Protein AF-A0A2T5PQT7-F1 (afdb_monomer)

Structure (mmCIF, N/CA/C/O backbone):
data_AF-A0A2T5PQT7-F1
#
_entry.id   AF-A0A2T5PQT7-F1
#
loop_
_atom_site.group_PDB
_atom_site.id
_atom_site.type_symbol
_atom_site.label_atom_id
_atom_site.label_alt_id
_atom_site.label_comp_id
_atom_site.label_asym_id
_atom_site.label_entity_id
_atom_site.label_seq_id
_atom_site.pdbx_PDB_ins_code
_atom_site.Cartn_x
_atom_site.Cartn_y
_atom_site.Cartn_z
_atom_site.occupancy
_atom_site.B_iso_or_equiv
_atom_site.auth_seq_id
_atom_site.auth_comp_id
_atom_site.auth_asym_id
_atom_site.auth_atom_id
_atom_site.pdbx_PDB_model_num
ATOM 1 N N . ASN A 1 1 ? 15.776 0.034 -12.534 1.00 56.41 1 ASN A N 1
ATOM 2 C CA . ASN A 1 1 ? 14.911 -0.619 -11.536 1.00 56.41 1 ASN A CA 1
ATOM 3 C C . ASN A 1 1 ? 13.944 -1.666 -12.055 1.00 56.41 1 ASN A C 1
ATOM 5 O O . ASN A 1 1 ? 13.511 -2.401 -11.194 1.00 56.41 1 ASN A O 1
ATOM 9 N N . GLY A 1 2 ? 13.610 -1.810 -13.350 1.00 56.91 2 GLY A N 1
ATOM 10 C CA . GLY A 1 2 ? 12.835 -2.965 -13.875 1.00 56.91 2 GLY A CA 1
ATOM 11 C C . GLY A 1 2 ? 11.403 -3.157 -13.336 1.00 56.91 2 GLY A C 1
ATOM 12 O O . GLY A 1 2 ? 10.595 -3.824 -13.965 1.00 56.91 2 GLY A O 1
ATOM 13 N N . GLN A 1 3 ? 11.083 -2.546 -12.201 1.00 66.00 3 GLN A N 1
ATOM 14 C CA . GLN A 1 3 ? 9.771 -2.396 -11.619 1.00 66.00 3 GLN A CA 1
ATOM 15 C C . GLN A 1 3 ? 9.027 -1.361 -12.441 1.00 66.00 3 GLN A C 1
ATOM 17 O O . GLN A 1 3 ? 9.565 -0.287 -12.736 1.00 66.00 3 GLN A O 1
ATOM 22 N N . GLU A 1 4 ? 7.805 -1.712 -12.820 1.00 65.69 4 GLU A N 1
ATOM 23 C CA . GLU A 1 4 ? 6.953 -0.812 -13.568 1.00 65.69 4 GLU A CA 1
ATOM 24 C C . GLU A 1 4 ? 6.828 0.514 -12.811 1.00 65.69 4 GLU A C 1
ATOM 26 O O . GLU A 1 4 ? 6.621 0.513 -11.585 1.00 65.69 4 GLU A O 1
ATOM 31 N N . PRO A 1 5 ? 6.958 1.656 -13.510 1.00 68.50 5 PRO A N 1
ATOM 32 C CA . PRO A 1 5 ? 6.554 2.915 -12.918 1.00 68.50 5 PRO A CA 1
ATOM 33 C C . PRO A 1 5 ? 5.112 2.704 -12.443 1.00 68.50 5 PRO A C 1
ATOM 35 O O . PRO A 1 5 ? 4.310 2.112 -13.156 1.00 68.50 5 PRO A O 1
ATOM 38 N N . TYR A 1 6 ? 4.800 3.101 -11.212 1.00 75.00 6 TYR A N 1
ATOM 39 C CA . TYR A 1 6 ? 3.475 2.953 -10.584 1.00 75.00 6 TYR A CA 1
ATOM 40 C C . TYR A 1 6 ? 3.120 1.602 -9.936 1.00 75.00 6 TYR A C 1
ATOM 42 O O . TYR A 1 6 ? 2.078 1.548 -9.283 1.00 75.00 6 TYR A O 1
ATOM 50 N N . ALA A 1 7 ? 3.960 0.558 -9.988 1.00 78.38 7 ALA A N 1
ATOM 51 C CA . ALA A 1 7 ? 3.687 -0.691 -9.251 1.00 78.38 7 ALA A CA 1
ATOM 52 C C . ALA A 1 7 ? 3.483 -0.438 -7.742 1.00 78.38 7 ALA A C 1
ATOM 54 O O . ALA A 1 7 ? 2.534 -0.926 -7.130 1.00 78.38 7 ALA A O 1
ATOM 55 N N . TRP A 1 8 ? 4.325 0.426 -7.173 1.00 79.12 8 TRP A N 1
ATOM 56 C CA . TRP A 1 8 ? 4.199 0.882 -5.791 1.00 79.12 8 TRP A CA 1
ATOM 57 C C . TRP A 1 8 ? 2.939 1.724 -5.548 1.00 79.12 8 TRP A C 1
ATOM 59 O O . TRP A 1 8 ? 2.254 1.544 -4.548 1.00 79.12 8 TRP A O 1
ATOM 69 N N . LEU A 1 9 ? 2.585 2.608 -6.485 1.00 84.25 9 LEU A N 1
ATOM 70 C CA . LEU A 1 9 ? 1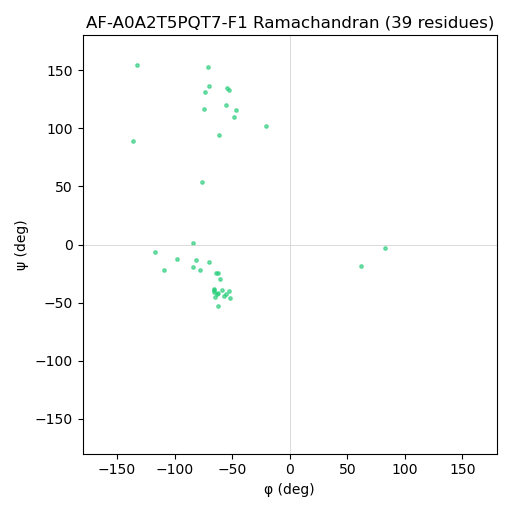.422 3.487 -6.344 1.00 84.25 9 LEU A CA 1
ATOM 71 C C . LEU A 1 9 ? 0.122 2.677 -6.243 1.00 84.25 9 LEU A C 1
ATOM 73 O O . LEU A 1 9 ? -0.741 2.973 -5.421 1.00 84.25 9 LEU A O 1
ATOM 77 N N . ARG A 1 10 ? 0.005 1.624 -7.058 1.00 84.44 10 ARG A N 1
ATOM 78 C CA . ARG A 1 10 ? -1.144 0.717 -7.038 1.00 84.44 10 ARG A CA 1
ATOM 79 C C . ARG A 1 10 ? -1.223 -0.050 -5.716 1.00 84.44 10 ARG A C 1
ATOM 81 O O . ARG A 1 10 ? -2.277 -0.056 -5.091 1.00 84.44 10 ARG A O 1
ATOM 88 N N . HIS A 1 11 ? -0.086 -0.566 -5.247 1.00 83.19 11 HIS A N 1
ATOM 89 C CA . HIS A 1 11 ? 0.025 -1.243 -3.955 1.00 83.19 11 HIS A CA 1
ATOM 90 C C . HIS A 1 11 ? -0.428 -0.361 -2.780 1.00 83.19 11 HIS A C 1
ATOM 92 O O . HIS A 1 11 ? -1.195 -0.818 -1.933 1.00 83.19 11 HIS A O 1
ATOM 98 N N . ILE A 1 12 ? -0.021 0.915 -2.752 1.00 85.56 12 ILE A N 1
ATOM 99 C CA . ILE A 1 12 ? -0.489 1.856 -1.727 1.00 85.56 12 ILE A CA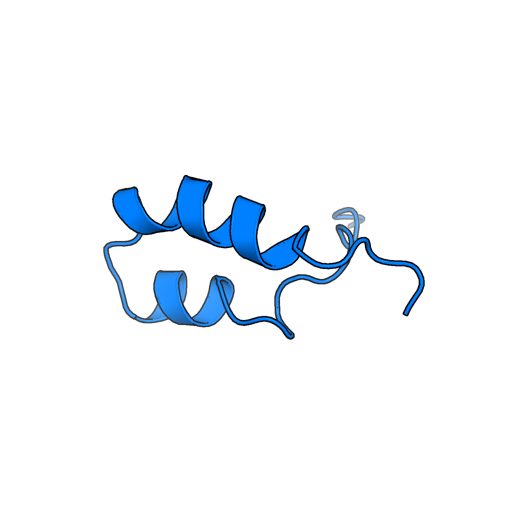 1
ATOM 100 C C . ILE A 1 12 ? -1.992 2.042 -1.815 1.00 85.56 12 ILE A C 1
ATOM 102 O O . ILE A 1 12 ? -2.666 1.906 -0.806 1.00 85.56 12 ILE A O 1
ATOM 106 N N . LEU A 1 13 ? -2.529 2.372 -2.991 1.00 88.00 13 LEU A N 1
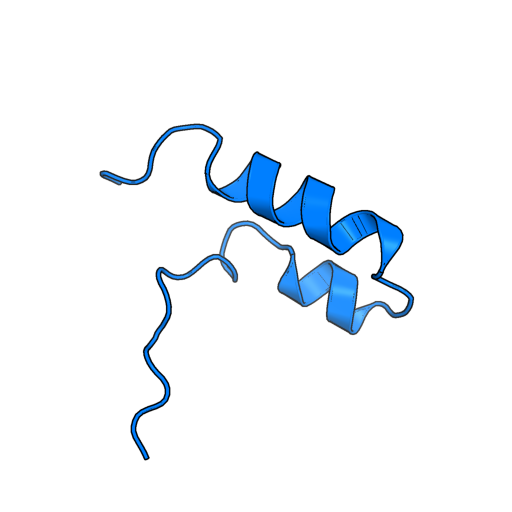ATOM 107 C CA . LEU A 1 13 ? -3.943 2.731 -3.132 1.00 88.00 13 LEU A CA 1
ATOM 108 C C . LEU A 1 13 ? -4.882 1.587 -2.714 1.00 88.00 13 LEU A C 1
ATOM 110 O O . LEU A 1 13 ? -5.964 1.848 -2.196 1.00 88.00 13 LEU A O 1
ATOM 114 N N . GLU A 1 14 ? -4.451 0.333 -2.868 1.00 89.19 14 GLU A N 1
ATOM 115 C CA . GLU A 1 14 ? -5.193 -0.856 -2.424 1.00 89.19 14 GLU A CA 1
ATOM 116 C C . GLU A 1 14 ? -5.104 -1.125 -0.907 1.00 89.19 14 GLU A C 1
ATOM 118 O O . GLU A 1 14 ? -5.952 -1.820 -0.343 1.00 89.19 14 GLU A O 1
ATOM 123 N N . ARG A 1 15 ? -4.085 -0.596 -0.221 1.00 84.94 15 ARG A N 1
ATOM 124 C CA . ARG A 1 15 ? -3.822 -0.829 1.214 1.00 84.94 15 ARG A CA 1
ATOM 125 C C . ARG A 1 15 ? -4.088 0.392 2.096 1.00 84.94 15 ARG A C 1
ATOM 127 O O . ARG A 1 15 ? -4.382 0.235 3.278 1.00 84.94 15 ARG A O 1
ATOM 134 N N . LEU A 1 16 ? -4.072 1.589 1.517 1.00 87.94 16 LEU A N 1
ATOM 135 C CA . LEU A 1 16 ? -4.387 2.860 2.164 1.00 87.94 16 LEU A CA 1
ATOM 136 C C . LEU A 1 16 ? -5.738 2.843 2.904 1.00 87.94 16 LEU A C 1
ATOM 138 O O . LEU A 1 16 ? -5.763 3.266 4.055 1.00 87.94 16 LEU A O 1
ATOM 142 N N . PRO A 1 17 ? -6.850 2.332 2.331 1.00 89.62 17 PRO A N 1
ATOM 143 C CA . PRO A 1 17 ? -8.129 2.318 3.045 1.00 89.62 17 PRO A CA 1
ATOM 144 C C . PRO A 1 17 ? -8.169 1.328 4.218 1.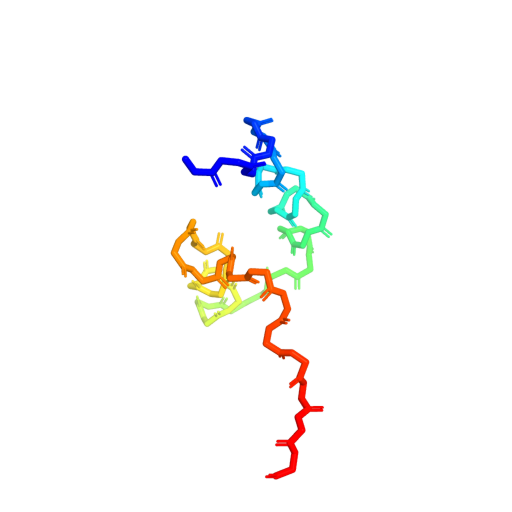00 89.62 17 PRO A C 1
ATOM 146 O O . PRO A 1 17 ? -9.070 1.412 5.047 1.00 89.62 17 PRO A O 1
ATOM 149 N N 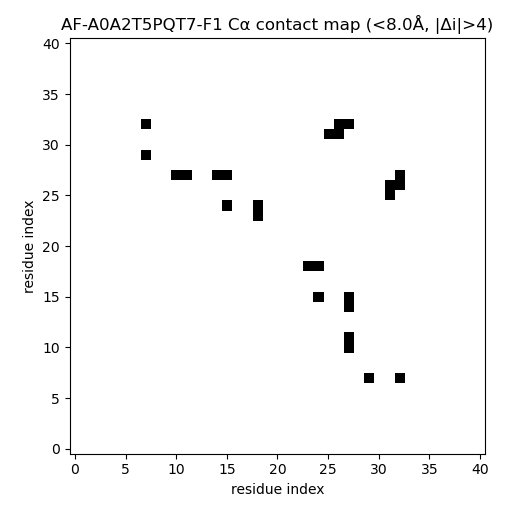. THR A 1 18 ? -7.223 0.386 4.289 1.00 87.56 18 THR A N 1
ATOM 150 C CA . THR A 1 18 ? -7.113 -0.587 5.387 1.00 87.56 18 THR A CA 1
ATOM 151 C C . THR A 1 18 ? -6.087 -0.188 6.448 1.00 87.56 18 THR A C 1
ATOM 153 O O . THR A 1 18 ? -6.073 -0.785 7.520 1.00 87.56 18 THR A 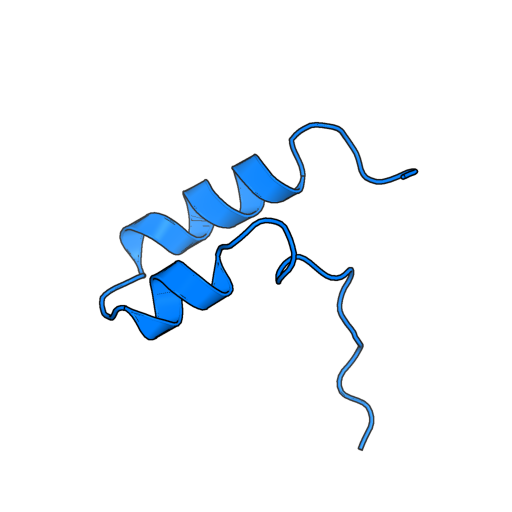O 1
ATOM 156 N N . ALA A 1 19 ? -5.250 0.814 6.171 1.00 90.50 19 ALA A N 1
ATOM 157 C CA . ALA A 1 19 ? -4.214 1.284 7.079 1.00 90.50 19 ALA A CA 1
ATOM 158 C C . ALA A 1 19 ? -4.828 2.096 8.229 1.00 90.50 19 ALA A C 1
ATOM 160 O O . ALA A 1 19 ? -5.399 3.168 8.017 1.00 90.50 19 ALA A O 1
ATOM 161 N N . SER A 1 20 ? -4.686 1.603 9.461 1.00 90.69 20 SER A N 1
ATOM 162 C CA . SER A 1 20 ? -5.238 2.267 10.653 1.00 90.69 20 SER A CA 1
ATOM 163 C C . SER A 1 20 ? -4.174 2.713 11.659 1.00 90.69 20 SER A C 1
ATOM 165 O O . SER A 1 20 ? -4.508 3.402 12.623 1.00 90.69 20 SER A O 1
ATOM 167 N N . SER A 1 21 ? -2.910 2.356 11.427 1.00 91.00 21 SER A N 1
ATOM 168 C CA . SER A 1 21 ? -1.787 2.630 12.323 1.00 91.00 21 SER A CA 1
ATOM 169 C C . SER A 1 21 ? -0.598 3.192 11.559 1.00 91.00 21 SER A C 1
ATOM 171 O O . SER A 1 21 ? -0.421 2.910 10.378 1.00 91.00 21 SER A O 1
ATOM 173 N N . ILE A 1 22 ? 0.251 3.957 12.250 1.00 87.81 22 ILE A N 1
ATOM 174 C CA . ILE A 1 22 ? 1.498 4.510 11.693 1.00 87.81 22 ILE A CA 1
ATOM 175 C C . ILE A 1 22 ? 2.360 3.408 11.057 1.00 87.81 22 ILE A C 1
ATOM 177 O O . ILE A 1 22 ? 2.878 3.610 9.966 1.00 87.81 22 ILE A O 1
ATOM 181 N N . GLU A 1 23 ? 2.441 2.230 11.682 1.00 88.00 23 GLU A N 1
ATOM 182 C CA . GLU A 1 23 ? 3.161 1.069 11.137 1.00 88.00 23 GLU A CA 1
ATOM 183 C C . GLU A 1 23 ? 2.631 0.607 9.769 1.00 88.00 23 GLU A C 1
ATOM 185 O O . GLU A 1 23 ? 3.434 0.299 8.890 1.00 88.00 23 GLU A O 1
ATOM 190 N N . ASP A 1 24 ? 1.310 0.620 9.540 1.00 86.50 24 ASP A N 1
ATOM 191 C CA . ASP A 1 24 ? 0.744 0.324 8.217 1.00 86.50 24 ASP A CA 1
ATOM 192 C C . ASP A 1 24 ? 1.193 1.367 7.191 1.00 86.50 24 ASP A C 1
ATOM 194 O O . ASP A 1 24 ? 1.584 1.014 6.084 1.00 86.50 24 ASP A O 1
ATOM 198 N N . TYR A 1 25 ? 1.193 2.655 7.548 1.00 84.69 25 TYR A N 1
ATOM 199 C CA . TYR A 1 25 ? 1.656 3.710 6.643 1.00 84.69 25 TYR A CA 1
ATOM 200 C C . TYR A 1 25 ? 3.152 3.593 6.336 1.00 84.69 25 TYR A C 1
ATOM 202 O O . TYR A 1 25 ? 3.552 3.804 5.190 1.00 84.69 25 TYR A O 1
ATOM 210 N N . GLU A 1 26 ? 3.973 3.215 7.319 1.00 87.75 26 GLU A N 1
ATOM 211 C CA . GLU A 1 26 ? 5.403 2.978 7.112 1.00 87.75 26 GLU A CA 1
ATOM 212 C C . GLU A 1 26 ? 5.652 1.775 6.196 1.00 87.75 26 GLU A C 1
ATOM 214 O O . GLU A 1 26 ? 6.501 1.840 5.302 1.00 87.75 26 GLU A O 1
ATOM 219 N N . ALA A 1 27 ? 4.868 0.701 6.331 1.00 84.12 27 ALA A N 1
ATOM 220 C CA . ALA A 1 27 ? 4.922 -0.460 5.443 1.00 84.12 27 ALA A CA 1
ATOM 221 C C . ALA A 1 27 ? 4.557 -0.122 3.982 1.00 84.12 27 ALA A C 1
ATOM 223 O O . ALA A 1 27 ? 5.019 -0.794 3.060 1.00 84.12 27 ALA A O 1
ATOM 224 N N . LEU A 1 28 ? 3.789 0.949 3.753 1.00 84.69 28 LEU A N 1
ATOM 225 C CA . LEU A 1 28 ? 3.409 1.428 2.420 1.00 84.69 28 LEU A CA 1
ATOM 226 C C . LEU A 1 28 ? 4.452 2.330 1.758 1.00 84.69 28 LEU A C 1
ATOM 228 O O . LEU A 1 28 ? 4.223 2.792 0.643 1.00 84.69 28 LEU A O 1
ATOM 232 N N . LEU A 1 29 ? 5.599 2.583 2.387 1.00 83.56 29 LEU A N 1
ATOM 233 C CA . LEU A 1 29 ? 6.643 3.433 1.819 1.00 83.56 29 LEU A CA 1
ATOM 234 C C . LEU A 1 29 ? 7.357 2.765 0.623 1.00 83.56 29 LEU A C 1
ATOM 236 O O . LEU A 1 29 ? 7.437 1.536 0.538 1.00 83.56 29 LEU A O 1
ATOM 240 N N . PRO A 1 30 ? 7.899 3.552 -0.328 1.00 73.19 30 PRO A N 1
ATOM 241 C CA . PRO A 1 30 ? 8.391 3.033 -1.610 1.00 73.19 30 PRO A CA 1
ATOM 242 C C . PRO A 1 30 ? 9.572 2.076 -1.483 1.00 73.19 30 PRO A C 1
ATOM 244 O O . PRO A 1 30 ? 9.764 1.221 -2.344 1.00 73.19 30 PRO A O 1
ATOM 247 N N . TRP A 1 31 ? 10.336 2.181 -0.398 1.00 74.56 31 TRP A N 1
ATOM 248 C CA . TRP A 1 31 ? 11.443 1.279 -0.085 1.00 74.56 31 TRP A CA 1
ATOM 249 C C . TRP A 1 31 ? 11.010 -0.010 0.630 1.00 74.56 31 TRP A C 1
ATOM 251 O O . TRP A 1 31 ? 11.744 -0.993 0.578 1.00 74.56 31 TRP A O 1
ATOM 261 N N . ASN A 1 32 ? 9.820 -0.044 1.244 1.00 72.06 32 ASN A N 1
ATOM 262 C CA . ASN A 1 32 ? 9.232 -1.267 1.810 1.00 72.06 32 ASN A CA 1
ATOM 263 C C . ASN A 1 32 ? 8.532 -2.127 0.749 1.00 72.06 32 ASN A C 1
ATOM 265 O O . ASN A 1 32 ? 8.296 -3.314 0.964 1.00 72.06 32 ASN A O 1
ATOM 269 N N . CYS A 1 33 ? 8.296 -1.570 -0.442 1.00 64.25 33 CYS A N 1
ATOM 270 C CA . CYS A 1 33 ? 7.799 -2.283 -1.614 1.00 64.25 33 CYS A CA 1
ATOM 271 C C . CYS A 1 33 ? 8.909 -3.126 -2.273 1.00 64.25 33 CYS A C 1
ATOM 273 O O . CYS A 1 33 ? 9.209 -2.987 -3.462 1.00 64.25 33 CYS A O 1
ATOM 275 N N . SER A 1 34 ? 9.564 -3.981 -1.490 1.00 58.25 34 SER A N 1
ATOM 276 C CA . SER A 1 34 ? 10.479 -4.982 -2.032 1.00 58.25 34 SER A CA 1
ATOM 277 C C . SER A 1 34 ? 9.656 -6.038 -2.778 1.00 58.25 34 SER A C 1
ATOM 279 O O . SER A 1 34 ? 8.606 -6.444 -2.269 1.00 58.25 34 SER A O 1
ATOM 281 N N . PRO A 1 35 ? 10.077 -6.482 -3.983 1.00 52.81 35 PRO A N 1
ATOM 282 C CA . PRO A 1 35 ? 9.420 -7.598 -4.656 1.00 52.81 35 PRO A CA 1
ATOM 283 C C . PRO A 1 35 ? 9.444 -8.743 -3.663 1.00 52.81 35 PRO A C 1
ATOM 285 O O . PRO A 1 35 ? 10.531 -9.053 -3.186 1.00 52.81 35 PRO A O 1
ATOM 288 N N . ALA A 1 36 ? 8.260 -9.243 -3.292 1.00 47.66 36 ALA A N 1
ATOM 289 C CA . ALA A 1 36 ? 8.047 -10.214 -2.229 1.00 47.66 36 ALA A CA 1
ATOM 290 C C . ALA A 1 36 ? 9.335 -10.985 -1.925 1.00 47.66 36 ALA A C 1
ATOM 292 O O . ALA A 1 36 ? 9.720 -11.871 -2.691 1.00 47.66 36 ALA A O 1
ATOM 293 N N . SER A 1 37 ? 10.028 -10.611 -0.840 1.00 46.75 37 SER A N 1
ATOM 294 C CA . SER A 1 37 ? 10.904 -11.573 -0.194 1.00 46.75 37 SER A CA 1
ATOM 295 C C . SER A 1 37 ? 9.936 -12.659 0.224 1.00 46.75 37 SER A C 1
ATOM 297 O O . SER A 1 37 ? 9.178 -12.493 1.183 1.00 46.75 37 SER A O 1
ATOM 299 N N . ALA A 1 38 ? 9.817 -13.670 -0.638 1.00 43.78 38 ALA A N 1
ATOM 300 C CA . ALA A 1 38 ? 9.076 -14.868 -0.363 1.00 43.78 38 ALA A CA 1
ATOM 301 C C . ALA A 1 38 ? 9.525 -15.277 1.029 1.00 43.78 38 ALA A C 1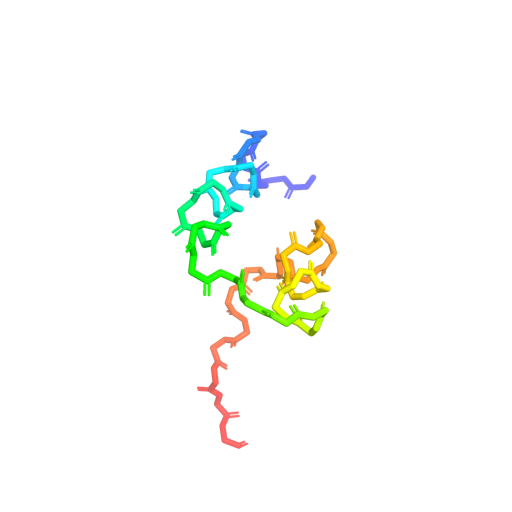
ATOM 303 O O . ALA A 1 38 ? 10.712 -15.501 1.261 1.00 43.78 38 ALA A O 1
ATOM 304 N N . SER A 1 39 ? 8.578 -15.256 1.963 1.00 54.53 39 SER A N 1
ATOM 305 C CA . SER A 1 39 ? 8.769 -15.868 3.258 1.00 54.53 39 SER A CA 1
ATOM 306 C C . SER A 1 39 ? 9.316 -17.270 2.996 1.00 54.53 39 SER A C 1
ATOM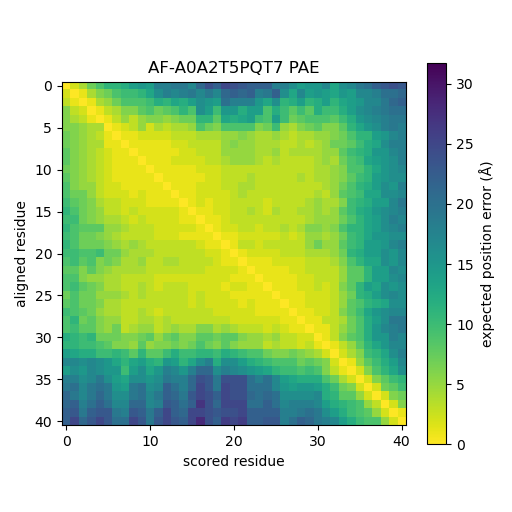 308 O O . SER A 1 39 ? 8.634 -18.116 2.421 1.00 54.53 39 SER A O 1
ATOM 310 N N . ALA A 1 40 ? 10.581 -17.471 3.332 1.00 35.91 40 ALA A N 1
ATOM 311 C CA . ALA A 1 40 ? 11.217 -18.765 3.403 1.00 35.91 40 ALA A CA 1
ATOM 312 C C . ALA A 1 40 ? 12.036 -18.745 4.690 1.00 35.91 40 ALA A C 1
ATOM 314 O O . ALA A 1 40 ? 13.172 -18.288 4.695 1.00 35.91 40 ALA A O 1
ATOM 315 N N . SER A 1 41 ? 11.335 -19.170 5.746 1.00 36.75 41 SER A N 1
ATOM 316 C CA . SER A 1 41 ? 11.812 -19.984 6.874 1.00 36.75 41 SER A CA 1
ATOM 317 C C . SER A 1 41 ? 12.997 -19.488 7.699 1.00 36.75 41 SER A C 1
ATOM 319 O O . SER A 1 41 ? 14.137 -19.483 7.195 1.00 36.75 41 SER A O 1
#

Secondary structure (DSSP, 8-state):
--SPTTHHHHHHHHHGGG--SHHHHHHTSTTT--S------

Sequence (41 aa):
NGQEPYAWLRHILERLPTASSIEDYEALLPWNCSPASASAS

Organism: Ectopseudomonas oleovorans (NCBI:txid301)

Foldseek 3Di:
DPDPVCPLVVVCVVQVVVDDDPVSVVCSDPVVPDPPPPDDD

pLDDT: mean 73.91, std 16.21, range [35.91, 91.0]

Radius of gyration: 11.24 Å; Cα contacts (8 Å, |Δi|>4): 13; chains: 1; bounding box: 23×24×26 Å

InterPro domains:
  IPR039552 Transposase IS66, C-terminal [PF13817] (1-31)

Mean predicted aligned error: 8.38 Å

Solvent-accessible surface area (backbone atoms only — not compara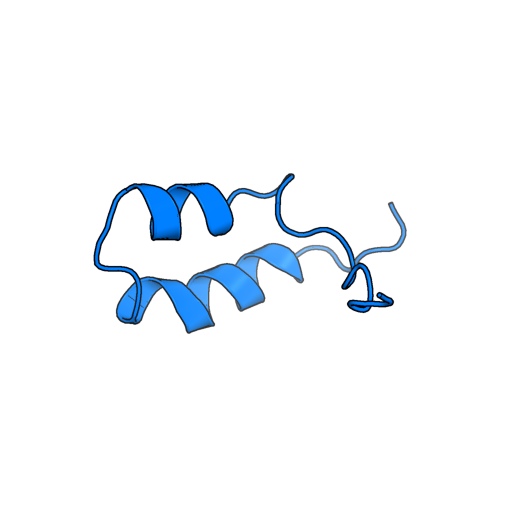ble to full-atom values): 2773 Å² total; per-residue (Å²): 130,95,63,60,89,57,56,61,58,55,56,32,67,76,42,55,87,72,48,86,48,71,68,48,56,57,56,56,34,80,84,59,63,57,79,75,77,68,88,73,133